Protein AF-A0A0E0HZW6-F1 (afdb_monomer_lite)

Foldseek 3Di:
DPDPVVVVVVVVVCCVVVVLVPDDPVVVVVVVVVVVVVVVVCCVVVVVVVVVVVVVVVVVVVVVVVVVVVVVVD

Secondary structure (DSSP, 8-state):
--SHHHHHHHHHHHHHHHHHHHS-HHHHHHHHHHHHHHHHHHHHHHHHHHHHHHHHHHHHHHHHHHHHHHHH--

Sequence (74 aa):
MGEMNWVSRKIHLYNVTMGLYMLDWWERCLFNIMVLILLWFICFNGSRFASDVFERWIYKWTVGQRDMDRSIFV

InterPro domains:
  IPR024512 Small subunit of serine palmitoyltransferase-like [PF11779] (4-49)

Structure (mmCIF, N/CA/C/O backbone):
data_AF-A0A0E0HZW6-F1
#
_entry.id   AF-A0A0E0HZW6-F1
#
loop_
_atom_site.group_PDB
_atom_site.id
_atom_site.type_symbol
_atom_site.label_atom_id
_atom_site.label_alt_id
_atom_site.label_comp_id
_atom_site.label_asym_id
_atom_site.label_entity_id
_atom_site.label_seq_id
_atom_site.pdbx_PDB_ins_code
_atom_site.Cartn_x
_atom_site.Cartn_y
_atom_site.Cartn_z
_atom_site.occupancy
_atom_site.B_iso_or_equiv
_atom_site.auth_seq_id
_atom_site.auth_comp_id
_atom_site.auth_asym_id
_atom_site.auth_atom_id
_atom_site.pdbx_PDB_model_num
ATOM 1 N N . MET A 1 1 ? -34.429 1.073 -10.107 1.00 50.81 1 MET A N 1
ATOM 2 C CA . MET A 1 1 ? -33.760 -0.029 -9.370 1.00 50.81 1 MET A CA 1
ATOM 3 C C . MET A 1 1 ? -32.281 0.294 -9.092 1.00 50.81 1 MET A C 1
ATOM 5 O O . MET A 1 1 ? -31.418 -0.526 -9.367 1.00 50.81 1 MET A O 1
ATOM 9 N N . GLY A 1 2 ? -31.961 1.487 -8.569 1.00 60.12 2 GLY A N 1
ATOM 10 C CA . GLY A 1 2 ? -30.565 1.952 -8.431 1.00 60.12 2 GLY A CA 1
ATOM 11 C C . GLY A 1 2 ? -30.164 2.467 -7.044 1.00 60.12 2 GLY A C 1
ATOM 12 O O . GLY A 1 2 ? -28.982 2.666 -6.797 1.00 60.12 2 GLY A O 1
ATOM 13 N N . GLU A 1 3 ? -31.108 2.647 -6.118 1.00 57.09 3 GLU A N 1
ATOM 14 C CA . GLU A 1 3 ? -30.846 3.382 -4.866 1.00 57.09 3 GLU A CA 1
ATOM 15 C C . GLU A 1 3 ? -30.526 2.484 -3.659 1.00 57.09 3 GLU A C 1
ATOM 17 O O . GLU A 1 3 ? -29.896 2.917 -2.698 1.00 57.09 3 GLU A O 1
ATOM 22 N N . MET A 1 4 ? -30.860 1.192 -3.722 1.00 60.94 4 MET A N 1
ATOM 23 C CA . MET A 1 4 ? -30.644 0.246 -2.614 1.00 60.94 4 MET A CA 1
ATOM 24 C C . MET A 1 4 ? -29.171 -0.179 -2.461 1.00 60.94 4 MET A C 1
ATOM 26 O O . MET A 1 4 ? -28.751 -0.608 -1.388 1.00 60.94 4 MET A O 1
ATOM 30 N N . ASN A 1 5 ? -28.360 -0.032 -3.515 1.00 69.44 5 ASN A N 1
ATOM 31 C CA . ASN A 1 5 ? -26.967 -0.486 -3.519 1.00 69.44 5 ASN A CA 1
ATOM 32 C C . ASN A 1 5 ? -26.035 0.499 -2.783 1.00 69.44 5 ASN A C 1
ATOM 34 O O . ASN A 1 5 ? -25.100 0.079 -2.109 1.00 69.44 5 ASN A O 1
ATOM 38 N N . TRP A 1 6 ? -26.314 1.808 -2.826 1.00 76.94 6 TRP A N 1
ATOM 39 C CA . TRP A 1 6 ? -25.477 2.802 -2.137 1.00 76.94 6 TRP A CA 1
ATOM 40 C C . TRP A 1 6 ? -25.689 2.792 -0.619 1.00 76.94 6 TRP A C 1
ATOM 42 O O . TRP A 1 6 ? -24.721 2.847 0.139 1.00 76.94 6 TRP A O 1
ATOM 52 N N . VAL A 1 7 ? -26.939 2.632 -0.173 1.00 79.38 7 VAL A N 1
ATOM 53 C CA . VAL A 1 7 ? -27.281 2.502 1.252 1.00 79.38 7 VAL A CA 1
ATOM 54 C C . VAL A 1 7 ? -26.773 1.177 1.824 1.00 79.38 7 VAL A C 1
ATOM 56 O O . VAL A 1 7 ? -26.175 1.171 2.895 1.00 79.38 7 VAL A O 1
ATOM 59 N N . SER A 1 8 ? -26.911 0.066 1.094 1.00 76.88 8 SER A N 1
ATOM 60 C CA . SER A 1 8 ? -26.373 -1.233 1.526 1.00 76.88 8 SER A CA 1
ATOM 61 C C . SER A 1 8 ? -24.842 -1.215 1.641 1.00 76.88 8 SER A C 1
ATOM 63 O O . SER A 1 8 ? -24.284 -1.691 2.629 1.00 76.88 8 SER A O 1
ATOM 65 N N . ARG A 1 9 ? -24.153 -0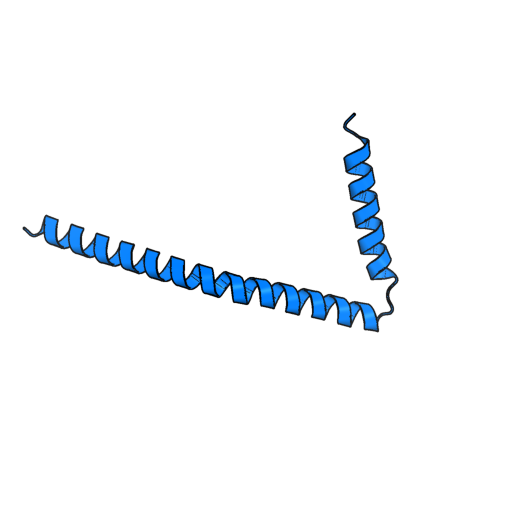.561 0.696 1.00 79.94 9 ARG A N 1
ATOM 66 C CA . ARG A 1 9 ? -22.697 -0.368 0.749 1.00 79.94 9 ARG A CA 1
ATOM 67 C C . ARG A 1 9 ? -22.283 0.509 1.929 1.00 79.94 9 ARG A C 1
ATOM 69 O O . ARG A 1 9 ? -21.338 0.165 2.631 1.00 79.94 9 ARG A O 1
ATOM 76 N N . LYS A 1 10 ? -23.018 1.597 2.192 1.00 77.19 10 LYS A N 1
ATOM 77 C CA . LYS A 1 10 ? -22.833 2.434 3.387 1.00 77.19 10 LYS A CA 1
ATOM 78 C C . LYS A 1 10 ? -23.007 1.613 4.667 1.00 77.19 10 LYS A C 1
ATOM 80 O O . LYS A 1 10 ? -22.131 1.673 5.516 1.00 77.19 10 LYS A O 1
ATOM 85 N N . ILE A 1 11 ? -24.074 0.822 4.788 1.00 82.06 11 ILE A N 1
ATOM 86 C CA . ILE A 1 11 ? -24.349 -0.021 5.966 1.00 82.06 11 ILE A CA 1
ATOM 87 C C . ILE A 1 11 ? -23.253 -1.063 6.175 1.00 82.06 11 ILE A C 1
ATOM 89 O O . ILE A 1 11 ? -22.797 -1.232 7.298 1.00 82.06 11 ILE A O 1
ATOM 93 N N . HIS A 1 12 ? -22.786 -1.723 5.116 1.00 80.69 12 HIS A N 1
ATOM 94 C CA . HIS A 1 12 ? -21.706 -2.702 5.220 1.00 80.69 12 HIS A CA 1
ATOM 95 C C . HIS A 1 12 ? -20.400 -2.056 5.697 1.00 80.69 12 HIS A C 1
ATOM 97 O O . HIS A 1 12 ? -19.767 -2.567 6.615 1.00 80.69 12 HIS A O 1
ATOM 103 N N . LEU A 1 13 ? -20.027 -0.905 5.125 1.00 80.38 13 LEU A N 1
ATOM 104 C CA . LEU A 1 13 ? -18.876 -0.124 5.581 1.00 80.38 13 LEU A CA 1
ATOM 105 C C . LEU A 1 13 ? -19.042 0.320 7.039 1.00 80.38 13 LEU A C 1
ATOM 107 O O . LEU A 1 13 ? -18.129 0.115 7.826 1.00 80.38 13 LEU A O 1
ATOM 111 N N . TYR A 1 14 ? -20.205 0.844 7.435 1.00 76.81 14 TYR A N 1
ATOM 112 C CA . TYR A 1 14 ? -20.461 1.206 8.832 1.00 76.81 14 TYR A CA 1
ATOM 113 C C . TYR A 1 14 ? -20.390 -0.003 9.763 1.00 76.81 14 TYR A C 1
ATOM 115 O O . TYR A 1 14 ? -19.799 0.108 10.828 1.00 76.81 14 TYR A O 1
ATOM 123 N N . ASN A 1 15 ? -20.927 -1.155 9.369 1.00 76.88 15 ASN A N 1
ATOM 124 C CA . ASN A 1 15 ? -20.897 -2.369 10.178 1.00 76.88 15 ASN A CA 1
ATOM 125 C C . ASN A 1 15 ? -19.476 -2.936 10.304 1.00 76.88 15 ASN A C 1
ATOM 127 O O . ASN A 1 15 ? -19.101 -3.405 11.371 1.00 76.88 15 ASN A O 1
ATOM 131 N N . VAL A 1 16 ? -18.658 -2.842 9.249 1.00 75.88 16 VAL A N 1
ATOM 132 C CA . VAL A 1 16 ? -17.254 -3.270 9.294 1.00 75.88 16 VAL A CA 1
ATOM 133 C C . VAL A 1 16 ? -16.401 -2.290 10.099 1.00 75.88 16 VAL A C 1
ATOM 135 O O . VAL A 1 16 ? -15.578 -2.726 10.892 1.00 75.88 16 VAL A O 1
ATOM 138 N N . THR A 1 17 ? -16.617 -0.977 9.959 1.00 76.19 17 THR A N 1
ATOM 139 C CA . THR A 1 17 ? -15.858 0.056 10.679 1.00 76.19 17 THR A CA 1
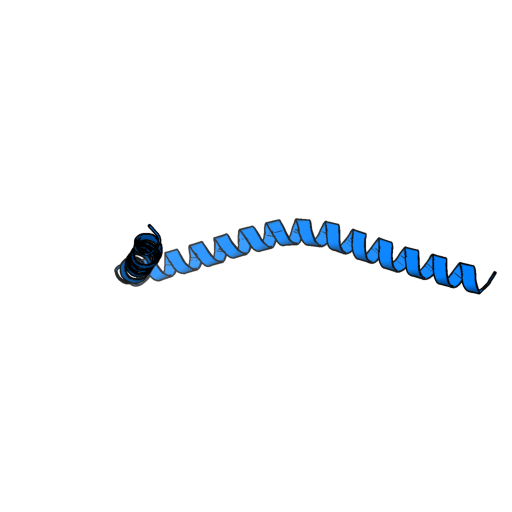ATOM 140 C C . THR A 1 17 ? -16.252 0.112 12.151 1.00 76.19 17 THR A C 1
ATOM 142 O O . THR A 1 17 ? -15.371 0.117 13.002 1.00 76.19 17 THR A O 1
ATOM 145 N N . MET A 1 18 ? -17.552 0.095 12.465 1.00 69.94 18 MET A N 1
ATOM 146 C CA . MET A 1 18 ? -18.046 0.028 13.844 1.00 69.94 18 MET A CA 1
ATOM 147 C C . MET A 1 18 ? -17.764 -1.337 14.476 1.00 69.94 18 MET A C 1
ATOM 149 O O . MET A 1 18 ? -17.397 -1.378 15.640 1.00 69.94 18 MET A O 1
ATOM 153 N N . GLY A 1 19 ? -17.850 -2.440 13.723 1.00 71.38 19 GLY A N 1
ATOM 154 C CA . GLY A 1 19 ? -17.508 -3.785 14.200 1.00 71.38 19 GLY A CA 1
ATOM 155 C C . GLY A 1 19 ? -16.024 -3.939 14.540 1.00 71.38 19 GLY A C 1
ATOM 156 O O . GLY A 1 19 ? -15.693 -4.443 15.608 1.00 71.38 19 GLY A O 1
ATOM 157 N N . LEU A 1 20 ? -15.119 -3.394 13.715 1.00 68.06 20 LEU A N 1
ATOM 158 C CA . LEU A 1 20 ? -13.701 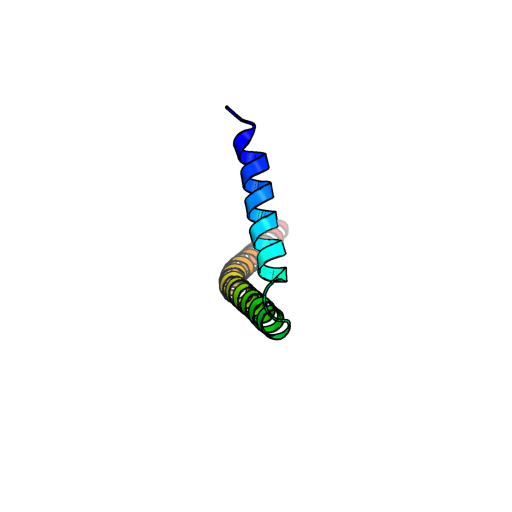-3.242 14.083 1.00 68.06 20 LEU A CA 1
ATOM 159 C C . LEU A 1 20 ? -13.522 -2.333 15.305 1.00 68.06 20 LEU A C 1
ATOM 161 O O . LEU A 1 20 ? -12.576 -2.488 16.075 1.00 68.06 20 LEU A O 1
ATOM 165 N N . TYR A 1 21 ? -14.421 -1.361 15.476 1.00 61.91 21 TYR A N 1
ATOM 166 C CA . TYR A 1 21 ? -14.434 -0.482 16.636 1.00 61.91 21 TYR A CA 1
ATOM 167 C C . TYR A 1 21 ? -14.998 -1.167 17.898 1.00 61.91 21 TYR A C 1
ATOM 169 O O . TYR A 1 21 ? -14.780 -0.676 19.001 1.00 61.91 21 TYR A O 1
ATOM 177 N N . MET A 1 22 ? -15.677 -2.306 17.776 1.00 69.88 22 MET A N 1
ATOM 178 C CA . MET A 1 22 ? -16.169 -3.088 18.916 1.00 69.88 22 MET A CA 1
ATOM 179 C C . MET A 1 22 ? -15.181 -4.161 19.388 1.00 69.88 22 MET A C 1
ATOM 181 O O . MET A 1 22 ? -15.329 -4.637 20.508 1.00 69.88 22 MET A O 1
ATOM 185 N N . LEU A 1 23 ? -14.181 -4.517 18.571 1.00 71.50 23 LEU A N 1
ATOM 186 C CA . LEU A 1 23 ? -13.073 -5.389 18.977 1.00 71.50 23 LEU A CA 1
ATOM 187 C C . LEU A 1 23 ? -12.309 -4.781 20.163 1.00 71.50 23 LEU A C 1
ATOM 189 O O . LEU A 1 23 ? -12.113 -3.558 20.213 1.00 71.50 23 LEU A O 1
ATOM 193 N N . ASP A 1 24 ? -11.850 -5.639 21.079 1.00 75.62 24 ASP A N 1
ATOM 194 C CA . ASP A 1 24 ? -11.074 -5.216 22.244 1.00 75.62 24 ASP A CA 1
ATOM 195 C C . ASP A 1 24 ? -9.821 -4.438 21.792 1.00 75.62 24 ASP A C 1
ATOM 197 O O . ASP A 1 24 ? -9.317 -4.621 20.674 1.00 75.62 24 ASP A O 1
ATOM 201 N N . TRP A 1 25 ? -9.304 -3.538 22.636 1.00 76.19 25 TRP A N 1
ATOM 202 C CA . TRP A 1 25 ? -8.185 -2.658 22.269 1.00 76.19 25 TRP A CA 1
ATOM 203 C C . TRP A 1 25 ? -6.982 -3.457 21.739 1.00 76.19 25 TRP A C 1
ATOM 205 O O . TRP A 1 25 ? -6.282 -3.020 20.820 1.00 76.19 25 TRP A O 1
ATOM 215 N N . TRP A 1 26 ? -6.778 -4.662 22.277 1.00 75.88 26 TRP A N 1
ATOM 216 C CA . TRP A 1 26 ? -5.745 -5.588 21.825 1.00 75.88 26 TRP A CA 1
ATOM 217 C C . TRP A 1 26 ? -6.026 -6.196 20.438 1.00 75.88 26 TRP A C 1
ATOM 219 O O . TRP A 1 26 ? -5.126 -6.269 19.597 1.00 75.88 26 TRP A O 1
ATOM 229 N N . GLU A 1 27 ? -7.273 -6.568 20.147 1.00 80.00 27 GLU A N 1
ATOM 230 C CA . GLU A 1 27 ? -7.649 -7.190 18.873 1.00 80.00 27 GLU A CA 1
ATOM 231 C C . GLU A 1 27 ? -7.577 -6.206 17.696 1.00 80.00 27 GLU A C 1
ATOM 233 O O . GLU A 1 27 ? -7.188 -6.590 16.591 1.00 80.00 27 GLU A O 1
ATOM 238 N N . ARG A 1 28 ? -7.848 -4.911 17.919 1.00 81.56 28 ARG A N 1
ATOM 239 C CA . ARG A 1 28 ? -7.582 -3.876 16.899 1.00 81.56 28 ARG A CA 1
ATOM 240 C C . ARG A 1 28 ? -6.116 -3.819 16.505 1.00 81.56 28 ARG A C 1
ATOM 242 O O . ARG A 1 28 ? -5.803 -3.626 15.330 1.00 81.56 28 ARG A O 1
ATOM 249 N N . CYS A 1 29 ? -5.227 -3.964 17.484 1.00 83.44 29 CYS A N 1
ATOM 250 C CA . CYS A 1 29 ? -3.793 -3.936 17.241 1.00 83.44 29 CYS A CA 1
ATOM 251 C C . CYS A 1 29 ? -3.383 -5.135 16.373 1.00 83.44 29 CYS A C 1
ATOM 253 O O . CYS A 1 29 ? -2.718 -4.957 15.352 1.00 83.44 29 CYS A O 1
ATOM 255 N N . LEU A 1 30 ? -3.885 -6.332 16.697 1.00 85.06 30 LEU A N 1
ATOM 256 C CA . LEU A 1 30 ? -3.683 -7.530 15.879 1.00 85.06 30 LEU A CA 1
ATOM 257 C C . LEU A 1 30 ? -4.234 -7.391 14.459 1.00 85.06 30 LEU A C 1
ATOM 259 O O . LEU A 1 30 ? -3.541 -7.744 13.507 1.00 85.06 30 LEU A O 1
ATOM 263 N N . PHE A 1 31 ? -5.455 -6.878 14.297 1.00 82.81 31 PHE A N 1
ATOM 264 C CA . PHE A 1 31 ? -6.073 -6.753 12.979 1.00 82.81 31 PHE A CA 1
ATOM 265 C C . PHE A 1 31 ? -5.328 -5.741 12.101 1.00 82.81 31 PHE A C 1
ATOM 267 O O . PHE A 1 31 ? -5.088 -5.996 10.922 1.00 82.81 31 PHE A O 1
ATOM 274 N N . ASN A 1 32 ? -4.895 -4.617 12.679 1.00 83.88 32 ASN A N 1
ATOM 275 C CA . ASN A 1 32 ? -4.126 -3.609 11.955 1.00 83.88 32 ASN A CA 1
ATOM 276 C C . ASN A 1 32 ? -2.754 -4.153 11.521 1.00 83.88 32 ASN A C 1
ATOM 278 O O . ASN A 1 32 ? -2.355 -3.972 10.374 1.00 83.88 32 ASN A O 1
ATOM 282 N N . ILE A 1 33 ? -2.073 -4.902 12.398 1.00 89.25 33 ILE A N 1
ATOM 283 C CA . ILE A 1 33 ? -0.809 -5.579 12.072 1.00 89.25 33 ILE A CA 1
ATOM 284 C C . ILE A 1 33 ? -1.023 -6.647 10.989 1.00 89.25 33 ILE A C 1
ATOM 286 O O . ILE A 1 33 ? -0.254 -6.696 10.034 1.00 89.25 33 ILE A O 1
ATOM 290 N N . MET A 1 34 ? -2.085 -7.453 11.076 1.00 89.50 34 MET A N 1
ATOM 291 C CA . MET A 1 34 ? -2.447 -8.440 10.049 1.00 89.50 34 MET A CA 1
ATOM 292 C C . MET A 1 34 ? -2.664 -7.786 8.680 1.00 89.50 34 MET A C 1
ATOM 294 O O . MET A 1 34 ? -2.113 -8.257 7.689 1.00 89.50 34 MET A O 1
ATOM 298 N N . VAL A 1 35 ? -3.420 -6.685 8.614 1.00 88.62 35 VAL A N 1
ATOM 299 C CA . VAL A 1 35 ? -3.663 -5.950 7.360 1.00 88.62 35 VAL A CA 1
ATOM 300 C C . VAL A 1 35 ? -2.374 -5.321 6.829 1.00 88.62 35 VAL A C 1
ATOM 302 O O . VAL A 1 35 ? -2.124 -5.394 5.628 1.00 88.62 35 VAL A O 1
ATOM 305 N N . LEU A 1 36 ? -1.528 -4.760 7.699 1.00 90.50 36 LEU A N 1
ATOM 306 C CA . LEU A 1 36 ? -0.212 -4.230 7.326 1.00 90.50 36 LEU A CA 1
ATOM 307 C C . LEU A 1 36 ? 0.696 -5.314 6.742 1.00 90.50 36 LEU A C 1
ATOM 309 O O . LEU A 1 36 ? 1.293 -5.098 5.692 1.00 90.50 36 LEU A O 1
ATOM 313 N N . ILE A 1 37 ? 0.770 -6.483 7.382 1.00 91.75 37 ILE A N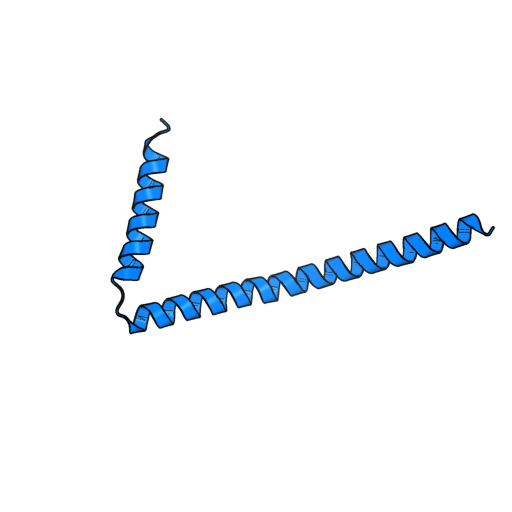 1
ATOM 314 C CA . ILE A 1 37 ? 1.577 -7.615 6.910 1.00 91.75 37 ILE A CA 1
ATOM 315 C C . ILE A 1 37 ? 1.003 -8.175 5.606 1.00 91.75 37 ILE A C 1
ATOM 317 O O . ILE A 1 37 ? 1.764 -8.478 4.693 1.00 91.75 37 ILE A O 1
ATOM 321 N N . LEU A 1 38 ? -0.322 -8.275 5.480 1.00 92.31 38 LEU A N 1
ATOM 322 C CA . LEU A 1 38 ? -0.983 -8.740 4.260 1.00 92.31 38 LEU A CA 1
ATOM 323 C C . LEU A 1 38 ? -0.731 -7.784 3.089 1.00 92.31 38 LEU A C 1
ATOM 325 O O . LEU A 1 38 ? -0.355 -8.219 2.002 1.00 92.31 38 LEU A O 1
ATOM 329 N N . LEU A 1 39 ? -0.904 -6.480 3.314 1.00 92.38 39 LEU A N 1
ATOM 330 C CA . LEU A 1 39 ? -0.627 -5.452 2.318 1.00 92.38 39 LEU A CA 1
ATOM 331 C C . LEU A 1 39 ? 0.851 -5.468 1.935 1.00 92.38 39 LEU A C 1
ATOM 333 O O . LEU A 1 39 ? 1.172 -5.459 0.751 1.00 92.38 39 LEU A O 1
ATOM 337 N N . TRP A 1 40 ? 1.743 -5.552 2.922 1.00 91.19 40 TRP A N 1
ATOM 338 C CA . TRP A 1 40 ? 3.174 -5.696 2.684 1.00 91.19 40 TRP A CA 1
ATOM 339 C C . TRP A 1 40 ? 3.470 -6.939 1.852 1.00 91.19 40 TRP A C 1
ATOM 341 O O . TRP A 1 40 ? 4.250 -6.863 0.912 1.00 91.19 40 TRP A O 1
ATOM 351 N N . PHE A 1 41 ? 2.837 -8.072 2.149 1.00 89.31 41 PHE A N 1
ATOM 352 C CA . PHE A 1 41 ? 3.026 -9.314 1.411 1.00 89.31 41 PHE A CA 1
ATOM 353 C C . PHE A 1 41 ? 2.582 -9.164 -0.045 1.00 89.31 41 PHE A C 1
ATOM 355 O O . PHE A 1 41 ? 3.332 -9.517 -0.952 1.00 89.31 41 PHE A O 1
ATOM 362 N N . ILE A 1 42 ? 1.408 -8.585 -0.292 1.00 89.81 42 ILE A N 1
ATOM 363 C CA . ILE A 1 42 ? 0.899 -8.347 -1.649 1.00 89.81 42 ILE A CA 1
ATOM 364 C C . ILE A 1 42 ? 1.797 -7.359 -2.399 1.00 89.81 42 ILE A C 1
ATOM 366 O O . ILE A 1 42 ? 2.176 -7.632 -3.535 1.00 89.81 42 ILE A O 1
ATOM 370 N N . CYS A 1 43 ? 2.188 -6.253 -1.766 1.00 88.62 43 CYS A N 1
ATOM 371 C CA . CYS A 1 43 ? 3.103 -5.276 -2.347 1.00 88.62 43 CYS A CA 1
ATOM 372 C C . CYS A 1 43 ? 4.472 -5.893 -2.628 1.00 88.62 43 CYS A C 1
ATOM 374 O O . CYS A 1 43 ? 5.001 -5.705 -3.707 1.00 88.62 43 CYS A O 1
ATOM 376 N N . PHE A 1 44 ? 5.039 -6.676 -1.716 1.00 86.62 44 PHE A N 1
ATOM 377 C CA . PHE A 1 44 ? 6.340 -7.313 -1.910 1.00 86.62 44 PHE A CA 1
ATOM 378 C C . PHE A 1 44 ? 6.308 -8.350 -3.045 1.00 86.62 44 PHE A C 1
ATOM 380 O O . PHE A 1 44 ? 7.206 -8.376 -3.888 1.00 86.62 44 PHE A O 1
ATOM 387 N N . ASN A 1 45 ? 5.247 -9.158 -3.123 1.00 85.31 45 ASN A N 1
ATOM 388 C CA . ASN A 1 45 ? 5.057 -10.120 -4.211 1.00 85.31 45 ASN A CA 1
ATOM 389 C C . ASN A 1 45 ? 4.775 -9.423 -5.556 1.00 85.31 45 ASN A C 1
ATOM 391 O O . ASN A 1 45 ? 5.337 -9.809 -6.580 1.00 85.31 45 ASN A O 1
ATOM 395 N N . GLY A 1 46 ? 3.954 -8.370 -5.557 1.00 84.31 46 GLY A N 1
ATOM 396 C CA . GLY A 1 46 ? 3.630 -7.583 -6.749 1.00 84.31 46 GLY A CA 1
ATOM 397 C C . GLY A 1 46 ? 4.809 -6.748 -7.250 1.00 84.31 46 GLY A C 1
ATOM 398 O O . GLY A 1 46 ? 5.077 -6.716 -8.449 1.00 84.31 46 GLY A O 1
ATOM 399 N N . SER A 1 47 ? 5.569 -6.134 -6.343 1.00 84.50 47 SER A N 1
ATOM 400 C CA . SER A 1 47 ? 6.772 -5.360 -6.657 1.00 84.50 47 SER A CA 1
ATOM 401 C C . SER A 1 47 ? 7.853 -6.221 -7.285 1.00 84.50 47 SER A C 1
ATOM 403 O O . SER A 1 47 ? 8.557 -5.734 -8.161 1.00 84.50 47 SER A O 1
ATOM 405 N N . ARG A 1 48 ? 7.971 -7.498 -6.902 1.00 79.81 48 ARG A N 1
ATOM 406 C CA . ARG A 1 48 ? 8.909 -8.419 -7.554 1.00 79.81 48 ARG A CA 1
ATOM 407 C C . ARG A 1 48 ? 8.579 -8.588 -9.038 1.00 79.81 48 ARG A C 1
ATOM 409 O O . ARG A 1 48 ? 9.457 -8.433 -9.878 1.00 79.81 48 ARG A O 1
ATOM 416 N N . PHE A 1 49 ? 7.302 -8.792 -9.358 1.00 78.12 49 PHE A N 1
ATOM 417 C CA . PHE A 1 49 ? 6.838 -8.886 -10.743 1.00 78.12 49 PHE A CA 1
ATOM 418 C C . PHE A 1 49 ? 6.977 -7.555 -11.500 1.00 78.12 49 PHE A C 1
ATOM 420 O O . PHE A 1 49 ? 7.406 -7.528 -12.653 1.00 78.12 49 PHE A O 1
ATOM 427 N N . ALA A 1 50 ? 6.656 -6.433 -10.849 1.00 78.81 50 ALA A N 1
ATOM 428 C CA . ALA A 1 50 ? 6.821 -5.106 -11.435 1.00 78.81 50 ALA A CA 1
ATOM 429 C C . ALA A 1 50 ? 8.296 -4.777 -11.704 1.00 78.81 50 ALA A C 1
ATOM 431 O O . ALA A 1 50 ? 8.597 -4.197 -12.742 1.00 78.81 50 ALA A O 1
ATOM 432 N N . SER A 1 51 ? 9.208 -5.185 -10.818 1.00 79.50 51 SER A N 1
ATOM 433 C CA . SER A 1 51 ? 10.652 -4.986 -10.965 1.00 79.50 51 SER A CA 1
ATOM 434 C C . SER A 1 51 ? 11.196 -5.704 -12.199 1.00 79.50 51 SER A C 1
ATOM 436 O O . SER A 1 51 ? 11.906 -5.084 -12.983 1.00 79.50 51 SER A O 1
ATOM 438 N N . ASP A 1 52 ? 10.802 -6.961 -12.432 1.00 78.69 52 ASP A N 1
ATOM 439 C CA . ASP A 1 52 ? 11.235 -7.728 -13.613 1.00 78.69 52 ASP A CA 1
ATOM 440 C C . ASP A 1 52 ? 10.758 -7.087 -14.932 1.00 78.69 52 ASP A C 1
ATOM 442 O O . ASP A 1 52 ? 11.473 -7.051 -15.941 1.00 78.69 52 ASP A O 1
ATOM 446 N N . VAL A 1 53 ? 9.535 -6.546 -14.941 1.00 81.94 53 VAL A N 1
ATOM 447 C CA . VAL A 1 53 ? 8.990 -5.825 -16.101 1.00 81.94 53 VAL A CA 1
ATOM 448 C C . VAL A 1 53 ? 9.680 -4.474 -16.279 1.00 81.94 53 VAL A C 1
ATOM 450 O O . VAL A 1 53 ? 10.004 -4.104 -17.408 1.00 81.94 53 VAL A O 1
ATOM 453 N N . PHE A 1 54 ? 9.928 -3.753 -15.184 1.00 82.88 54 PHE A N 1
ATOM 454 C CA . PHE A 1 54 ? 10.573 -2.444 -15.187 1.00 82.88 54 PHE A CA 1
ATOM 455 C C . PHE A 1 54 ? 12.022 -2.533 -15.673 1.00 82.88 54 PHE A C 1
ATOM 457 O O . PHE A 1 54 ? 12.435 -1.730 -16.506 1.00 82.88 54 PHE A O 1
ATOM 464 N N . GLU A 1 55 ? 12.763 -3.558 -15.252 1.00 82.19 55 GLU A N 1
ATOM 465 C CA . GLU A 1 55 ? 14.133 -3.806 -15.703 1.00 82.19 55 GLU A CA 1
ATOM 466 C C . GLU A 1 55 ? 14.186 -4.082 -17.213 1.00 82.19 55 GLU A C 1
ATOM 468 O O . GLU A 1 55 ? 14.984 -3.480 -17.935 1.00 82.19 55 GLU A O 1
ATOM 473 N N . ARG A 1 56 ? 13.260 -4.900 -17.736 1.00 81.38 56 ARG A N 1
ATOM 474 C CA . ARG A 1 56 ? 13.110 -5.105 -19.188 1.00 81.38 56 ARG A CA 1
ATOM 475 C C . ARG A 1 56 ? 12.740 -3.827 -19.933 1.00 81.38 56 ARG A C 1
ATOM 477 O O . ARG A 1 56 ? 13.195 -3.632 -21.062 1.00 81.38 56 ARG A O 1
ATOM 484 N N . TRP A 1 57 ? 11.906 -2.983 -19.334 1.00 81.50 57 TRP A N 1
ATOM 485 C CA . TRP A 1 57 ? 11.504 -1.707 -19.918 1.00 81.50 57 TRP A CA 1
ATOM 486 C C . TRP A 1 57 ? 12.682 -0.737 -20.003 1.00 81.50 57 TRP A C 1
ATOM 488 O O . TRP A 1 57 ? 12.926 -0.178 -21.071 1.00 81.50 57 TRP A O 1
ATOM 498 N N . ILE A 1 58 ? 13.458 -0.608 -18.922 1.00 80.62 58 ILE A N 1
ATOM 499 C CA . ILE A 1 58 ? 14.670 0.217 -18.885 1.00 80.62 58 ILE A CA 1
ATOM 500 C C . ILE A 1 58 ? 15.709 -0.308 -19.869 1.00 80.62 58 ILE A C 1
ATOM 502 O O . ILE A 1 58 ? 16.222 0.468 -20.670 1.00 80.62 58 ILE A O 1
ATOM 506 N N . TYR A 1 59 ? 15.972 -1.616 -19.881 1.00 82.44 59 TYR A N 1
ATOM 507 C CA . TYR A 1 59 ? 16.937 -2.200 -20.809 1.00 82.44 59 TYR A CA 1
ATOM 508 C C . TYR A 1 59 ? 16.564 -1.921 -22.272 1.00 82.44 59 TYR A C 1
ATOM 510 O O . TYR A 1 59 ? 17.413 -1.496 -23.058 1.00 82.44 59 TYR A O 1
ATOM 518 N N . LYS A 1 60 ? 15.282 -2.096 -22.634 1.00 80.81 60 LYS A N 1
ATOM 519 C CA . LYS A 1 60 ? 14.784 -1.755 -23.975 1.00 80.81 60 LYS A CA 1
ATOM 520 C C . LYS A 1 60 ? 14.943 -0.272 -24.298 1.00 80.81 60 LYS A C 1
ATOM 522 O O . LYS A 1 60 ? 15.356 0.046 -25.409 1.00 80.81 60 LYS A O 1
ATOM 527 N N . TRP A 1 61 ? 14.642 0.614 -23.353 1.00 78.00 61 TRP A N 1
ATOM 528 C CA . TRP A 1 61 ? 14.821 2.055 -23.530 1.00 78.00 61 TRP A CA 1
ATOM 529 C C . TRP A 1 61 ? 16.289 2.425 -23.759 1.00 78.00 61 TRP A C 1
ATOM 531 O O . TRP A 1 61 ? 16.608 3.130 -24.711 1.00 78.00 61 TRP A O 1
ATOM 541 N N . THR A 1 62 ? 17.202 1.906 -22.936 1.00 82.00 62 THR A N 1
ATOM 542 C CA . THR A 1 62 ? 18.636 2.205 -23.040 1.00 82.00 62 THR A CA 1
ATOM 543 C C . THR A 1 62 ? 19.264 1.638 -24.314 1.00 82.00 62 THR A C 1
ATOM 545 O O . THR A 1 62 ? 20.096 2.301 -24.933 1.00 82.00 62 THR A O 1
ATOM 548 N N . VAL A 1 63 ? 18.885 0.424 -24.731 1.00 80.88 63 VAL A N 1
ATOM 549 C CA . VAL A 1 63 ? 19.343 -0.149 -26.008 1.00 80.88 63 VAL A CA 1
ATOM 550 C C . VAL A 1 63 ? 18.776 0.639 -27.187 1.00 80.88 63 VAL A C 1
ATOM 552 O O . VAL A 1 63 ? 19.551 1.060 -28.040 1.00 80.88 63 VAL A O 1
ATOM 555 N N . GLY A 1 64 ? 17.475 0.943 -27.187 1.00 78.50 64 GLY A N 1
ATOM 556 C CA . GLY A 1 64 ? 16.854 1.755 -28.237 1.00 7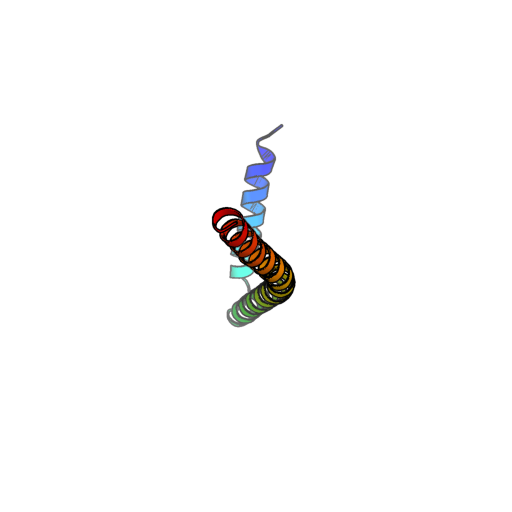8.50 64 GLY A CA 1
ATOM 557 C C . GLY A 1 64 ? 17.495 3.140 -28.388 1.00 78.50 64 GLY A C 1
ATOM 558 O O . GLY A 1 64 ? 17.712 3.596 -29.507 1.00 78.50 64 GLY A O 1
ATOM 559 N N . GLN A 1 65 ? 17.882 3.774 -27.277 1.00 69.06 65 GLN A N 1
ATOM 560 C CA . GLN A 1 65 ? 18.596 5.053 -27.295 1.00 69.06 65 GLN A CA 1
ATOM 561 C C . GLN A 1 65 ? 19.995 4.932 -27.927 1.00 69.06 65 GLN A C 1
ATOM 563 O O . GLN A 1 65 ? 20.404 5.807 -28.687 1.00 69.06 65 GLN A O 1
ATOM 568 N N . ARG A 1 66 ? 20.729 3.844 -27.641 1.00 65.94 66 ARG A N 1
ATOM 569 C CA . ARG A 1 66 ? 22.062 3.599 -28.224 1.00 65.94 66 ARG A CA 1
ATOM 570 C C . ARG A 1 66 ? 22.020 3.304 -29.720 1.00 65.94 66 ARG A C 1
ATOM 572 O O . ARG A 1 66 ? 22.938 3.705 -30.430 1.00 65.94 66 ARG A O 1
ATOM 579 N N . ASP A 1 67 ? 20.995 2.602 -30.189 1.00 70.12 67 ASP A N 1
ATOM 580 C CA . ASP A 1 67 ? 20.821 2.325 -31.618 1.00 70.12 67 ASP A CA 1
ATOM 581 C C . ASP A 1 67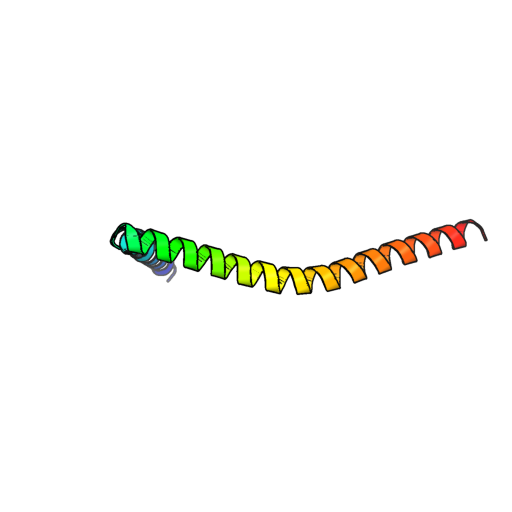 ? 20.434 3.590 -32.406 1.00 70.12 67 ASP A C 1
ATOM 583 O O . ASP A 1 67 ? 20.933 3.791 -33.516 1.00 70.12 67 ASP A O 1
ATOM 587 N N . MET A 1 68 ? 19.625 4.489 -31.827 1.00 68.25 68 MET A N 1
ATOM 588 C CA . MET A 1 68 ? 19.332 5.799 -32.433 1.00 68.25 68 MET A CA 1
ATOM 589 C C . MET A 1 68 ? 20.567 6.700 -32.521 1.00 68.25 68 MET A C 1
ATOM 591 O O . MET A 1 68 ? 20.790 7.335 -33.544 1.00 68.25 68 MET A O 1
ATOM 595 N N . ASP A 1 69 ? 21.399 6.728 -31.481 1.00 69.31 69 ASP A N 1
ATOM 596 C CA . ASP A 1 69 ? 22.640 7.508 -31.496 1.00 69.31 69 ASP A CA 1
ATOM 597 C C . ASP A 1 69 ? 23.585 7.013 -32.607 1.00 69.31 69 ASP A C 1
ATOM 599 O O . ASP A 1 69 ? 24.019 7.778 -33.465 1.00 69.31 69 ASP A O 1
ATOM 603 N N . ARG A 1 70 ? 23.791 5.692 -32.702 1.00 63.22 70 ARG A N 1
ATOM 604 C CA . ARG A 1 70 ? 24.650 5.081 -33.728 1.00 63.22 70 ARG A CA 1
ATOM 605 C C . ARG A 1 70 ? 24.165 5.303 -35.166 1.00 63.22 70 ARG A C 1
ATOM 607 O O . ARG A 1 70 ? 24.993 5.312 -36.067 1.00 63.22 70 ARG A O 1
ATOM 614 N N . SER A 1 71 ? 22.864 5.476 -35.388 1.00 66.44 71 SER A N 1
ATOM 615 C CA . SER A 1 71 ? 22.286 5.728 -36.719 1.00 66.44 71 SER A CA 1
ATOM 616 C C . SER A 1 71 ? 22.269 7.206 -37.126 1.00 66.44 71 SER A C 1
ATOM 618 O O . SER A 1 71 ? 21.998 7.502 -38.282 1.00 66.44 71 SER A O 1
ATOM 620 N N . ILE A 1 72 ? 22.586 8.128 -36.211 1.00 65.44 72 ILE A N 1
ATOM 621 C CA . ILE A 1 72 ? 22.819 9.548 -36.523 1.00 65.44 72 ILE A CA 1
ATOM 622 C C . ILE A 1 72 ? 24.289 9.803 -36.906 1.00 65.44 72 ILE A C 1
ATOM 624 O O . ILE A 1 72 ? 24.581 10.740 -37.647 1.00 65.44 72 ILE A O 1
ATOM 628 N N . PHE A 1 73 ? 25.216 8.976 -36.414 1.00 62.94 73 PHE A N 1
ATOM 629 C CA . PHE A 1 73 ? 26.658 9.099 -36.671 1.00 62.94 73 PHE A CA 1
ATOM 630 C C . PHE A 1 73 ? 27.173 8.298 -37.888 1.00 62.94 73 PHE A C 1
ATOM 632 O O . PHE A 1 73 ? 28.374 8.346 -38.162 1.00 62.94 73 PHE A O 1
ATOM 639 N N . VAL A 1 74 ? 26.306 7.569 -38.601 1.00 60.16 74 VAL A N 1
ATOM 640 C CA . VAL A 1 74 ? 26.611 6.802 -39.830 1.00 60.16 74 VAL A CA 1
ATOM 641 C C . VAL A 1 74 ? 25.786 7.359 -40.979 1.00 60.16 74 VAL A C 1
ATOM 643 O O . VAL A 1 74 ? 26.358 7.510 -42.080 1.00 60.16 74 VAL A O 1
#

Organism: Oryza nivara (NCBI:txid4536)

pLDDT: mean 77.54, std 9.14, range [50.81, 92.38]

Radius of gyration: 24.45 Å; chains: 1; bounding box: 60×20×62 Å